Protein AF-A0A356Z4A8-F1 (afdb_monomer)

Structure (mmCIF, N/CA/C/O backbone):
data_AF-A0A356Z4A8-F1
#
_entry.id   AF-A0A356Z4A8-F1
#
loop_
_atom_site.group_PDB
_atom_site.id
_atom_site.type_symbol
_atom_site.label_atom_id
_atom_site.label_alt_id
_atom_site.label_comp_id
_atom_site.label_asym_id
_atom_site.label_entity_id
_atom_site.label_seq_id
_atom_site.pdbx_PDB_ins_code
_atom_site.Cartn_x
_atom_site.Cartn_y
_atom_site.Cartn_z
_atom_site.occupancy
_atom_site.B_iso_or_equiv
_atom_site.auth_seq_id
_atom_site.auth_comp_id
_atom_site.auth_asym_id
_atom_site.auth_atom_id
_atom_site.pdbx_PDB_model_num
ATOM 1 N N . MET A 1 1 ? -10.651 8.107 -8.566 1.00 92.31 1 MET A N 1
ATOM 2 C CA . MET A 1 1 ? -9.286 7.972 -8.001 1.00 92.31 1 MET A CA 1
ATOM 3 C C . MET A 1 1 ? -9.406 8.062 -6.494 1.00 92.31 1 MET A C 1
ATOM 5 O O . MET A 1 1 ? -10.222 8.850 -6.037 1.00 92.31 1 MET A O 1
ATOM 9 N N . ILE A 1 2 ? -8.612 7.293 -5.752 1.00 96.44 2 ILE A N 1
ATOM 10 C CA . ILE A 1 2 ? -8.616 7.263 -4.282 1.00 96.44 2 ILE A CA 1
ATOM 11 C C . ILE A 1 2 ? -7.271 7.712 -3.719 1.00 96.44 2 ILE A C 1
ATOM 13 O O . ILE A 1 2 ? -6.225 7.426 -4.305 1.00 96.44 2 ILE A O 1
ATOM 17 N N . ASN A 1 3 ? -7.289 8.371 -2.567 1.00 97.19 3 ASN A N 1
ATOM 18 C CA . ASN A 1 3 ? -6.096 8.772 -1.830 1.00 97.19 3 ASN A CA 1
ATOM 19 C C . ASN A 1 3 ? -5.872 7.853 -0.633 1.00 97.19 3 ASN A C 1
ATOM 21 O O . ASN A 1 3 ? -6.737 7.696 0.232 1.00 97.19 3 ASN A O 1
ATOM 25 N N . ILE A 1 4 ? -4.681 7.267 -0.566 1.00 97.19 4 ILE A N 1
ATOM 26 C CA . ILE A 1 4 ? -4.297 6.345 0.495 1.00 97.19 4 ILE A CA 1
ATOM 27 C C . ILE A 1 4 ? -3.140 6.939 1.284 1.00 97.19 4 ILE A C 1
ATOM 29 O O . ILE A 1 4 ? -2.066 7.210 0.746 1.00 97.19 4 ILE A O 1
ATOM 33 N N . SER A 1 5 ? -3.377 7.121 2.580 1.00 97.19 5 SER A N 1
ATOM 34 C CA . SER A 1 5 ? -2.365 7.533 3.548 1.00 97.19 5 SER A CA 1
ATOM 35 C C . SER A 1 5 ? -1.604 6.316 4.058 1.00 97.19 5 SER A C 1
ATOM 37 O O . SER A 1 5 ? -2.214 5.359 4.531 1.00 97.19 5 SER A O 1
ATOM 39 N N . LEU A 1 6 ? -0.278 6.364 3.995 1.00 95.19 6 LEU A N 1
ATOM 40 C CA . LEU A 1 6 ? 0.598 5.313 4.502 1.00 95.19 6 LEU A CA 1
ATOM 41 C C . LEU A 1 6 ? 1.053 5.618 5.939 1.00 95.19 6 LEU A C 1
ATOM 43 O O . LEU A 1 6 ? 0.997 6.758 6.412 1.00 95.19 6 LEU A O 1
ATOM 47 N N . LYS A 1 7 ? 1.560 4.601 6.643 1.00 90.38 7 LYS A N 1
ATOM 48 C CA . LYS A 1 7 ? 2.081 4.738 8.019 1.00 90.38 7 LYS A CA 1
ATOM 49 C C . LYS A 1 7 ? 3.259 5.703 8.161 1.00 90.38 7 LYS A C 1
ATOM 51 O O . LYS A 1 7 ? 3.475 6.214 9.256 1.00 90.38 7 LYS A O 1
ATOM 56 N N . ASP A 1 8 ? 4.004 5.945 7.087 1.00 91.50 8 ASP A N 1
ATOM 57 C CA . ASP A 1 8 ? 5.109 6.911 7.054 1.00 91.50 8 ASP A CA 1
ATOM 58 C C . ASP A 1 8 ? 4.634 8.371 6.907 1.00 91.50 8 ASP A C 1
ATOM 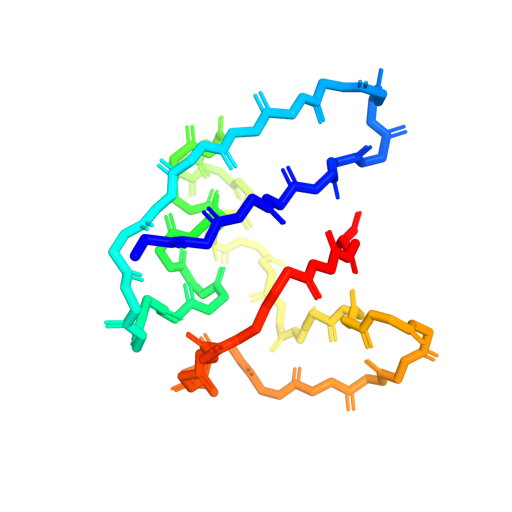60 O O . ASP A 1 8 ? 5.448 9.291 6.942 1.00 91.50 8 ASP A O 1
ATOM 64 N N . GLY A 1 9 ? 3.320 8.591 6.772 1.00 92.31 9 GLY A N 1
ATOM 65 C CA . GLY A 1 9 ? 2.706 9.904 6.587 1.00 92.31 9 GLY A CA 1
ATOM 66 C C . GLY A 1 9 ? 2.610 10.352 5.129 1.00 92.31 9 GLY A C 1
ATOM 67 O O . GLY A 1 9 ? 1.998 11.386 4.862 1.00 92.31 9 GLY A O 1
ATOM 68 N N . SER A 1 10 ? 3.167 9.594 4.18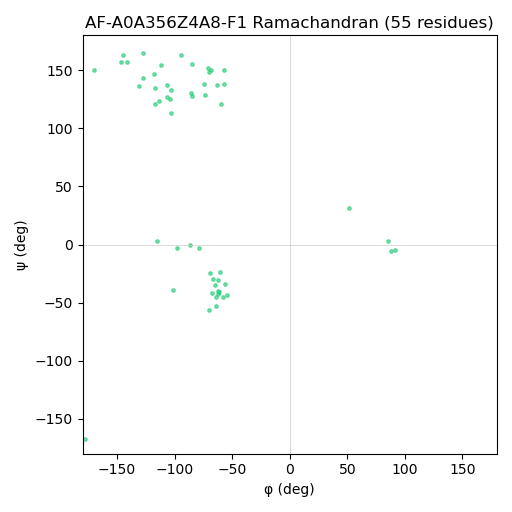0 1.00 94.75 10 SER A N 1
ATOM 69 C CA . SER A 1 10 ? 2.999 9.879 2.756 1.00 94.75 10 SER A CA 1
ATOM 70 C C . SER A 1 10 ? 1.572 9.573 2.292 1.00 94.75 10 SER A C 1
ATOM 72 O O . SER A 1 10 ? 0.878 8.719 2.849 1.00 94.75 10 SER A O 1
ATOM 74 N N . GLN A 1 11 ? 1.129 10.283 1.255 1.00 96.19 11 GLN A N 1
ATOM 75 C CA . GLN A 1 11 ? -0.135 10.020 0.5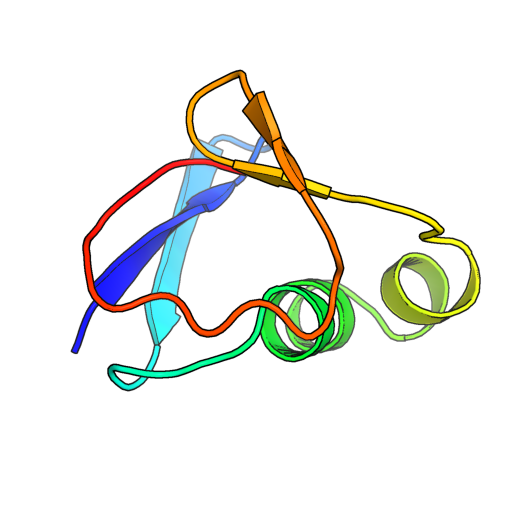72 1.00 96.19 11 GLN A CA 1
ATOM 76 C C . GLN A 1 11 ? 0.150 9.628 -0.872 1.00 96.19 11 GLN A C 1
ATOM 78 O O . GLN A 1 11 ? 0.970 10.259 -1.541 1.00 96.19 11 GLN A O 1
ATOM 83 N N . ARG A 1 12 ? -0.523 8.579 -1.343 1.00 95.81 12 ARG A N 1
ATOM 84 C CA . ARG A 1 12 ? -0.426 8.093 -2.722 1.00 95.81 12 ARG A CA 1
ATOM 85 C C . ARG A 1 12 ? -1.818 7.968 -3.324 1.00 95.81 12 ARG A C 1
ATOM 87 O O . ARG A 1 12 ? -2.761 7.588 -2.630 1.00 95.81 12 ARG A O 1
ATOM 94 N N . THR A 1 13 ? -1.935 8.282 -4.608 1.00 97.12 13 THR A N 1
ATOM 95 C CA . THR A 1 13 ? -3.203 8.225 -5.340 1.00 97.12 13 THR A CA 1
ATOM 96 C C . THR A 1 13 ? -3.243 6.977 -6.209 1.00 97.12 13 THR A C 1
ATOM 98 O O . THR A 1 13 ? -2.292 6.695 -6.936 1.00 97.12 13 THR A O 1
ATOM 101 N N . TYR A 1 14 ? -4.356 6.251 -6.153 1.00 96.44 14 TYR A N 1
ATOM 102 C CA . TYR A 1 14 ? -4.589 5.038 -6.931 1.00 96.44 14 TYR A CA 1
ATOM 103 C C . TYR A 1 14 ? -5.913 5.125 -7.695 1.00 96.44 14 TYR A C 1
ATOM 105 O O . TYR A 1 14 ? -6.767 5.977 -7.429 1.00 96.44 14 TYR A O 1
ATOM 113 N N . GLU A 1 15 ? -6.096 4.238 -8.667 1.00 96.38 15 GLU A N 1
ATOM 114 C CA . GLU A 1 15 ? -7.396 4.061 -9.309 1.00 96.38 15 GLU A CA 1
ATOM 115 C C . GLU A 1 15 ? -8.404 3.442 -8.332 1.00 96.38 15 GLU A C 1
ATOM 117 O O . GLU A 1 15 ? -8.043 2.698 -7.419 1.00 96.38 15 GLU A O 1
ATOM 122 N N . GLU A 1 16 ? -9.682 3.769 -8.514 1.00 96.00 16 GLU A N 1
ATOM 123 C CA . GLU A 1 16 ? -10.750 3.117 -7.753 1.00 96.00 16 GLU A CA 1
ATOM 124 C C . GLU A 1 16 ? -10.784 1.622 -8.077 1.00 96.00 16 GLU A C 1
ATOM 126 O O . GLU A 1 16 ? -10.665 1.218 -9.232 1.00 96.00 16 GLU A O 1
ATOM 131 N N . GLY A 1 17 ? -10.944 0.797 -7.047 1.00 95.88 17 GLY A N 1
ATOM 132 C CA . GLY A 1 17 ? -10.856 -0.655 -7.149 1.00 95.88 17 GLY A CA 1
ATOM 133 C C . GLY A 1 17 ? -9.431 -1.205 -7.047 1.00 95.88 17 GLY A C 1
ATOM 134 O O . GLY A 1 17 ? -9.259 -2.419 -7.152 1.00 95.88 17 GLY A O 1
ATOM 135 N N . ALA A 1 18 ? -8.413 -0.367 -6.811 1.00 96.62 18 ALA A N 1
ATOM 136 C CA . ALA A 1 18 ? -7.069 -0.850 -6.510 1.00 96.62 18 ALA A CA 1
ATOM 137 C C . ALA A 1 18 ? -7.083 -1.767 -5.276 1.00 96.62 18 ALA A C 1
ATOM 139 O O . ALA A 1 18 ? -7.755 -1.492 -4.281 1.00 96.62 18 ALA A O 1
ATOM 140 N N . THR A 1 19 ? -6.333 -2.864 -5.344 1.00 97.25 19 THR A N 1
ATOM 141 C CA . THR A 1 19 ? -6.224 -3.813 -4.234 1.00 97.25 19 THR A CA 1
ATOM 142 C C . THR A 1 19 ? -5.156 -3.378 -3.240 1.00 97.25 19 THR A C 1
ATOM 144 O O . THR A 1 19 ? -4.183 -2.706 -3.594 1.00 97.25 19 THR A O 1
ATOM 147 N N . LEU A 1 20 ? -5.283 -3.814 -1.989 1.00 95.94 20 LEU A N 1
ATOM 14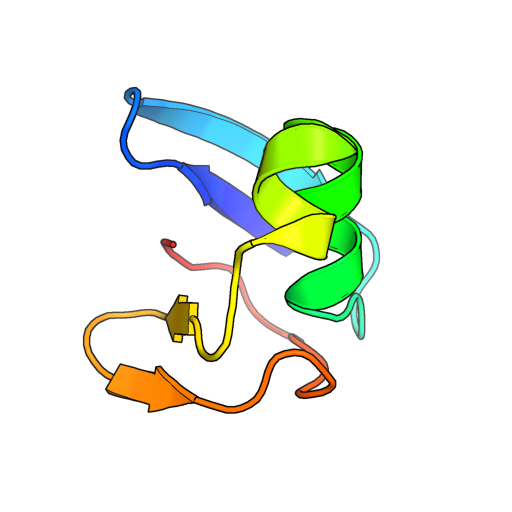8 C CA . LEU A 1 20 ? -4.260 -3.557 -0.971 1.00 95.94 20 LEU A CA 1
ATOM 149 C C . LEU A 1 20 ? -2.916 -4.207 -1.331 1.00 95.94 20 LEU A C 1
ATOM 151 O O . LEU A 1 20 ? -1.869 -3.630 -1.048 1.00 95.94 20 LEU A O 1
ATOM 155 N N . MET A 1 21 ? -2.928 -5.337 -2.047 1.00 96.94 21 MET A N 1
ATOM 156 C CA . MET A 1 21 ? -1.724 -5.937 -2.628 1.00 96.94 21 MET A CA 1
ATOM 157 C C . MET A 1 21 ? -1.014 -4.956 -3.563 1.00 96.94 21 MET A C 1
ATOM 159 O O . MET A 1 21 ? 0.199 -4.787 -3.462 1.00 96.94 21 MET A O 1
ATOM 163 N N . LYS A 1 22 ? -1.759 -4.260 -4.433 1.00 95.94 22 LYS A N 1
ATOM 164 C CA . LYS A 1 22 ? -1.178 -3.288 -5.365 1.00 95.94 22 LYS A CA 1
ATOM 165 C C . LYS A 1 22 ? -0.494 -2.136 -4.630 1.00 95.94 22 LYS A C 1
ATOM 167 O O . LYS A 1 22 ? 0.592 -1.715 -5.021 1.00 95.94 22 LYS A O 1
ATOM 172 N N . ILE A 1 23 ? -1.108 -1.669 -3.545 1.00 94.81 23 ILE A N 1
ATOM 173 C CA . ILE A 1 23 ? -0.546 -0.636 -2.669 1.00 94.81 23 ILE A CA 1
ATOM 174 C C . ILE A 1 23 ? 0.737 -1.152 -1.999 1.00 94.81 23 ILE A C 1
ATOM 176 O O . ILE A 1 23 ? 1.753 -0.461 -1.990 1.00 94.81 23 ILE A O 1
ATOM 180 N N . CYS A 1 24 ? 0.739 -2.386 -1.485 1.00 94.81 24 CYS A N 1
ATOM 181 C CA . CYS A 1 24 ? 1.934 -3.000 -0.904 1.00 94.81 24 CYS A CA 1
ATOM 182 C C . CYS A 1 24 ? 3.076 -3.158 -1.921 1.00 94.81 24 CYS A C 1
ATOM 184 O O . CYS A 1 24 ? 4.232 -2.908 -1.575 1.00 94.81 24 CYS A O 1
ATOM 186 N N . GLU A 1 25 ? 2.772 -3.555 -3.161 1.00 95.62 25 GLU A N 1
ATOM 187 C CA . GLU A 1 25 ? 3.753 -3.691 -4.246 1.00 95.62 25 GLU A CA 1
ATOM 188 C C . GLU A 1 25 ? 4.410 -2.357 -4.603 1.00 95.62 25 GLU A C 1
ATOM 190 O O . GLU A 1 25 ? 5.629 -2.311 -4.791 1.00 95.62 25 GLU A O 1
ATOM 195 N N . ASP A 1 26 ? 3.611 -1.288 -4.661 1.00 95.19 26 ASP A N 1
ATOM 196 C CA . ASP A 1 26 ? 4.063 0.074 -4.956 1.00 95.19 26 ASP A CA 1
ATOM 197 C C . ASP A 1 26 ? 4.962 0.650 -3.846 1.00 95.19 26 ASP A C 1
ATOM 199 O O . ASP A 1 26 ? 5.874 1.441 -4.102 1.00 95.19 26 ASP A O 1
ATOM 203 N N . ILE A 1 27 ? 4.763 0.216 -2.595 1.00 93.75 27 ILE A N 1
ATOM 204 C CA . ILE A 1 27 ? 5.683 0.528 -1.494 1.00 93.75 27 ILE A CA 1
ATOM 205 C C . ILE A 1 27 ? 6.996 -0.234 -1.681 1.00 93.75 27 ILE A C 1
ATOM 207 O O . ILE A 1 27 ? 8.068 0.369 -1.696 1.00 93.75 27 ILE A O 1
ATOM 211 N N . SER A 1 28 ? 6.932 -1.565 -1.794 1.00 95.06 28 SER A N 1
ATOM 212 C CA . SER A 1 28 ? 8.063 -2.388 -2.221 1.00 95.06 28 SER A CA 1
ATOM 213 C C . SER A 1 28 ? 7.646 -3.833 -2.496 1.00 95.06 28 SER A C 1
ATOM 215 O O 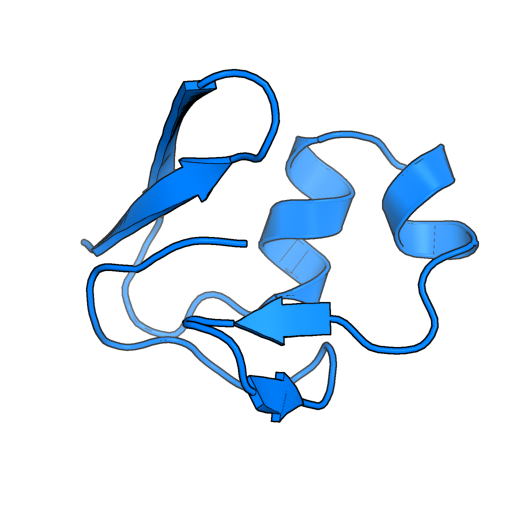. SER A 1 28 ? 6.821 -4.418 -1.794 1.00 95.06 28 SER A O 1
ATOM 217 N N . ARG A 1 29 ? 8.358 -4.490 -3.419 1.00 94.75 29 ARG A N 1
ATOM 218 C CA . ARG A 1 29 ? 8.219 -5.942 -3.645 1.00 94.75 29 ARG A CA 1
ATOM 219 C C . ARG A 1 29 ? 8.463 -6.779 -2.384 1.00 94.75 29 ARG A C 1
ATOM 221 O O . ARG A 1 29 ? 7.840 -7.820 -2.212 1.00 94.75 29 ARG A O 1
ATOM 228 N N . GLY A 1 30 ? 9.376 -6.343 -1.511 1.00 96.88 30 GLY A N 1
ATOM 229 C CA . GLY A 1 30 ? 9.672 -7.035 -0.253 1.00 96.88 30 GLY A CA 1
ATOM 230 C C . GLY A 1 30 ? 8.504 -6.985 0.730 1.00 96.88 30 GLY A C 1
ATOM 231 O O . GLY A 1 30 ? 8.187 -8.003 1.341 1.00 96.88 30 GLY A O 1
ATOM 232 N N . LEU A 1 31 ? 7.839 -5.829 0.837 1.00 94.12 31 LEU A N 1
ATOM 233 C CA . LEU A 1 31 ? 6.637 -5.681 1.652 1.00 94.12 31 LEU A CA 1
ATOM 234 C C . LEU A 1 31 ? 5.516 -6.562 1.104 1.00 94.12 31 LEU A C 1
ATOM 236 O O . LEU A 1 31 ? 5.016 -7.399 1.848 1.00 94.12 31 LEU A O 1
ATOM 240 N N . ALA A 1 32 ? 5.185 -6.456 -0.187 1.00 94.75 32 ALA A N 1
ATOM 241 C CA . ALA A 1 32 ? 4.132 -7.271 -0.798 1.00 94.75 32 ALA A CA 1
ATOM 242 C C . ALA A 1 32 ? 4.352 -8.776 -0.579 1.00 94.75 32 ALA A C 1
ATOM 244 O O . ALA A 1 32 ? 3.436 -9.483 -0.175 1.00 94.75 32 ALA A O 1
ATOM 245 N N . ARG A 1 33 ? 5.593 -9.257 -0.742 1.00 96.12 33 ARG A N 1
ATOM 246 C CA . ARG A 1 33 ? 5.926 -10.678 -0.562 1.00 96.12 33 ARG A CA 1
ATOM 247 C C . ARG A 1 33 ? 5.743 -11.178 0.872 1.00 96.12 33 ARG A C 1
ATOM 249 O O . ARG A 1 33 ? 5.423 -12.344 1.067 1.00 96.12 33 ARG A O 1
ATOM 256 N N . ASN A 1 34 ? 6.014 -10.332 1.862 1.00 96.25 34 ASN A N 1
ATOM 257 C CA . ASN A 1 34 ? 5.983 -10.715 3.274 1.00 96.25 34 ASN A CA 1
ATOM 258 C C . ASN A 1 34 ? 4.663 -10.326 3.969 1.00 96.25 34 ASN A C 1
ATOM 260 O O . ASN A 1 34 ? 4.499 -10.615 5.153 1.00 96.25 34 ASN A O 1
ATOM 264 N N . THR A 1 35 ? 3.742 -9.655 3.272 1.00 94.44 35 THR A N 1
ATOM 265 C CA . THR A 1 35 ? 2.455 -9.234 3.839 1.00 94.44 35 THR A CA 1
ATOM 266 C C . THR A 1 35 ? 1.444 -10.371 3.714 1.00 94.44 35 THR A C 1
ATOM 268 O O . THR A 1 35 ? 1.286 -10.943 2.641 1.00 94.44 35 THR A O 1
ATOM 271 N N . LEU A 1 36 ? 0.755 -10.694 4.812 1.00 94.31 36 LEU A N 1
ATOM 272 C CA . LEU A 1 36 ? -0.298 -11.719 4.844 1.00 94.31 36 LEU A CA 1
ATOM 273 C C . LEU A 1 36 ? -1.707 -11.109 4.828 1.00 94.31 36 LEU A C 1
ATOM 275 O O . LEU A 1 36 ? -2.604 -11.630 4.181 1.00 94.31 36 LEU A O 1
ATOM 279 N N . ALA A 1 37 ? -1.884 -10.002 5.545 1.00 94.69 37 ALA A N 1
ATOM 280 C CA . ALA A 1 37 ? -3.117 -9.232 5.629 1.00 94.69 37 ALA A CA 1
ATOM 281 C C . ALA A 1 37 ? -2.758 -7.752 5.792 1.00 94.69 37 ALA A C 1
ATOM 283 O O . ALA A 1 37 ? -1.664 -7.422 6.266 1.00 94.69 37 ALA A O 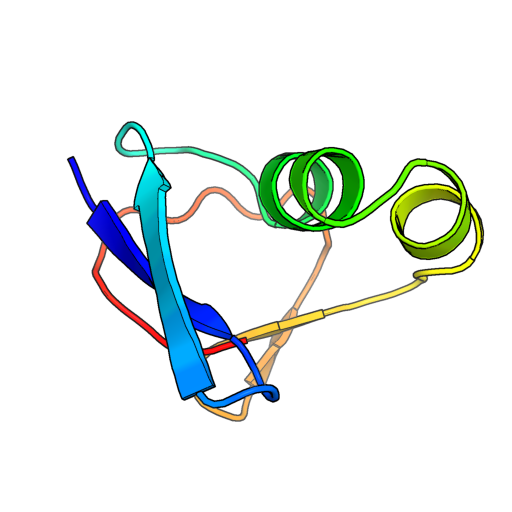1
ATOM 284 N N . ALA A 1 38 ? -3.676 -6.868 5.421 1.00 94.25 38 ALA A N 1
ATOM 285 C CA . ALA A 1 38 ? -3.517 -5.430 5.584 1.00 94.25 38 ALA A CA 1
ATOM 286 C C . ALA A 1 38 ? -4.500 -4.902 6.629 1.00 94.25 38 ALA A C 1
ATOM 288 O O . ALA A 1 38 ? -5.552 -5.488 6.866 1.00 94.25 38 ALA A O 1
ATOM 289 N N . VAL A 1 39 ? -4.148 -3.786 7.264 1.00 95.31 39 VAL A N 1
ATOM 290 C CA . VAL A 1 39 ? -5.075 -3.037 8.113 1.00 95.31 39 VAL A CA 1
ATOM 291 C C . VAL A 1 39 ? -5.520 -1.831 7.310 1.00 95.31 39 VAL A C 1
ATOM 293 O O . VAL A 1 39 ? -4.693 -0.975 7.023 1.00 95.31 39 VAL A O 1
ATOM 296 N N . PHE A 1 40 ? -6.793 -1.763 6.941 1.00 95.81 40 PHE A N 1
ATOM 297 C CA . PHE A 1 40 ? -7.357 -0.620 6.234 1.00 95.81 40 PHE A CA 1
ATOM 298 C C . PHE A 1 40 ? -8.365 0.077 7.141 1.00 95.81 40 PHE A C 1
ATOM 300 O O . PHE A 1 40 ? -9.281 -0.555 7.657 1.00 95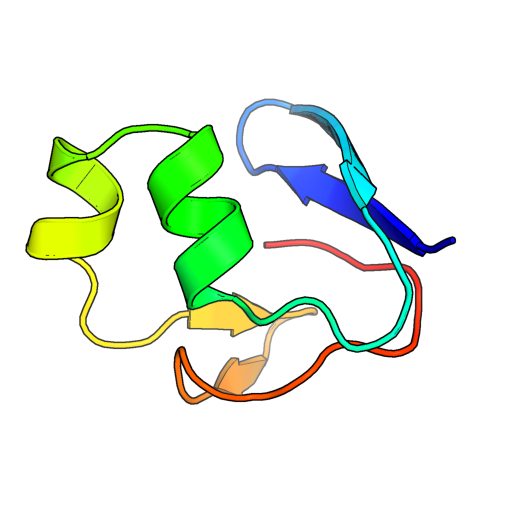.81 40 PHE A O 1
ATOM 307 N N . ASN A 1 41 ? -8.167 1.372 7.395 1.00 95.75 41 ASN A N 1
ATOM 308 C CA . ASN A 1 41 ? -9.006 2.170 8.300 1.00 95.75 41 ASN A CA 1
ATOM 309 C C . ASN A 1 41 ? -9.205 1.551 9.702 1.00 95.75 41 ASN A C 1
ATOM 311 O O . ASN A 1 41 ? -10.218 1.775 10.355 1.00 95.75 41 ASN A O 1
ATOM 315 N N . GLY A 1 42 ? -8.206 0.809 10.188 1.00 95.31 42 GLY A N 1
ATOM 316 C CA . GLY A 1 42 ? -8.230 0.166 11.506 1.00 95.31 42 GLY A CA 1
ATOM 317 C C . GLY A 1 42 ? -8.785 -1.261 11.516 1.00 95.31 42 GLY A C 1
ATOM 318 O O . GLY A 1 42 ? -8.693 -1.920 12.549 1.00 95.31 42 GLY A O 1
ATOM 319 N N . GLU A 1 43 ? -9.277 -1.769 10.386 1.00 95.94 43 GLU A N 1
ATOM 320 C CA . GLU A 1 43 ? -9.811 -3.127 10.266 1.00 95.94 43 GLU A CA 1
ATOM 321 C C . GLU A 1 43 ? -8.852 -4.039 9.495 1.00 95.94 43 GLU A C 1
ATOM 323 O O . GLU A 1 43 ? -8.279 -3.648 8.478 1.00 95.94 43 GLU A O 1
ATOM 328 N N . ILE A 1 44 ? -8.665 -5.268 9.983 1.00 96.12 44 ILE A N 1
ATOM 329 C CA . ILE A 1 44 ? -7.866 -6.286 9.290 1.00 96.12 44 ILE A CA 1
ATOM 330 C C . ILE A 1 44 ? -8.665 -6.799 8.091 1.00 96.12 44 ILE A C 1
ATOM 332 O O . ILE A 1 44 ? -9.812 -7.215 8.241 1.00 96.12 44 ILE A O 1
ATOM 336 N N . THR A 1 45 ? -8.049 -6.810 6.914 1.00 94.75 45 THR A N 1
ATOM 337 C CA . THR A 1 45 ? -8.687 -7.210 5.658 1.00 94.75 45 THR A CA 1
ATOM 338 C C . THR A 1 45 ? -7.714 -7.937 4.721 1.00 94.75 45 THR A C 1
ATOM 340 O O . THR A 1 45 ? -6.490 -7.898 4.899 1.00 94.75 45 THR A O 1
ATOM 343 N N . ASP A 1 46 ? -8.277 -8.637 3.734 1.00 95.62 46 ASP A N 1
ATOM 344 C CA . ASP A 1 46 ? -7.537 -9.394 2.723 1.00 95.62 46 ASP A CA 1
ATOM 345 C C . ASP A 1 46 ? -6.798 -8.470 1.744 1.00 95.62 46 ASP A C 1
ATOM 347 O O . ASP A 1 46 ? -7.252 -7.371 1.420 1.00 95.62 46 ASP A O 1
ATOM 351 N N . LEU A 1 47 ? -5.652 -8.925 1.234 1.00 95.88 47 LEU A N 1
ATOM 352 C CA . LEU A 1 47 ? -4.837 -8.139 0.306 1.00 95.88 47 LEU A CA 1
ATOM 353 C C . LEU A 1 47 ? -5.483 -7.959 -1.070 1.00 95.88 47 LEU A C 1
ATOM 355 O O . LEU A 1 47 ? -5.180 -6.990 -1.765 1.00 95.88 47 LEU A O 1
ATOM 359 N N . ASN A 1 48 ? -6.378 -8.859 -1.468 1.00 95.88 48 ASN A N 1
ATOM 360 C CA . ASN A 1 48 ? -7.109 -8.769 -2.727 1.00 95.88 48 ASN A CA 1
ATOM 361 C C . ASN A 1 48 ? -8.387 -7.935 -2.606 1.00 95.88 48 ASN A C 1
ATOM 363 O O . ASN A 1 48 ? -9.077 -7.757 -3.608 1.00 95.88 48 ASN A O 1
ATOM 367 N N . THR A 1 49 ? -8.701 -7.408 -1.417 1.00 92.38 49 THR A N 1
ATOM 368 C CA . THR A 1 49 ? -9.842 -6.514 -1.221 1.00 92.38 49 THR A CA 1
ATOM 369 C C . THR A 1 49 ? -9.677 -5.265 -2.094 1.00 92.38 49 THR A C 1
ATOM 371 O O . THR A 1 49 ? -8.684 -4.544 -1.933 1.00 92.38 49 THR A O 1
ATOM 374 N N . PRO A 1 50 ? -10.620 -4.988 -3.012 1.00 95.69 50 PRO A N 1
ATOM 375 C CA . PRO A 1 50 ? -10.619 -3.760 -3.792 1.00 95.69 50 PRO A CA 1
ATOM 376 C C . PRO A 1 50 ? -11.059 -2.576 -2.925 1.00 95.69 50 PRO A C 1
ATOM 378 O O . PRO A 1 50 ? -12.011 -2.670 -2.148 1.00 95.69 50 PRO A O 1
ATOM 381 N N . VAL A 1 51 ? -10.374 -1.446 -3.077 1.00 95.38 51 VAL A N 1
ATOM 382 C CA . VAL A 1 51 ? -10.646 -0.219 -2.325 1.00 95.38 51 VAL A CA 1
ATOM 383 C C . VAL A 1 51 ? -11.318 0.803 -3.236 1.00 95.38 51 VAL A C 1
ATOM 385 O O . VAL A 1 51 ? -10.802 1.129 -4.299 1.00 95.38 51 VAL A O 1
ATOM 388 N N . TYR A 1 52 ? -12.466 1.330 -2.813 1.00 96.50 52 TYR A N 1
ATOM 389 C CA . TYR A 1 52 ? -13.262 2.295 -3.591 1.00 96.50 52 TYR A CA 1
ATOM 390 C C . TYR A 1 52 ? -13.364 3.674 -2.939 1.00 96.50 52 TYR A C 1
ATOM 392 O O . TYR A 1 52 ? -14.060 4.549 -3.442 1.00 96.50 52 TYR A O 1
ATOM 400 N N . GLN A 1 53 ? -12.689 3.871 -1.809 1.00 95.69 53 GLN A N 1
ATOM 401 C CA . GLN A 1 53 ? -12.728 5.116 -1.057 1.00 95.69 53 GLN A CA 1
ATOM 402 C C . GLN A 1 53 ? -11.355 5.450 -0.487 1.00 95.69 53 GLN A C 1
ATOM 404 O O . GLN A 1 53 ? -10.525 4.564 -0.272 1.00 95.69 53 GLN A O 1
ATOM 409 N N .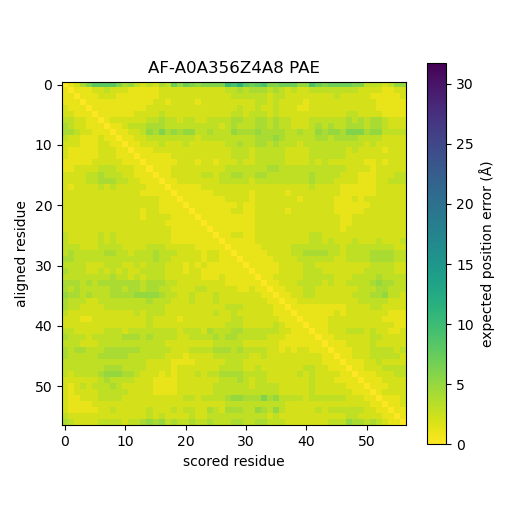 ASP A 1 54 ? -11.152 6.729 -0.204 1.00 97.56 54 ASP A N 1
ATOM 410 C CA . ASP A 1 54 ? -9.968 7.211 0.490 1.00 97.56 54 ASP A CA 1
ATOM 411 C C . ASP A 1 54 ? -9.818 6.521 1.851 1.00 97.56 54 ASP A C 1
ATOM 413 O O . ASP A 1 54 ? -10.792 6.128 2.507 1.00 97.56 54 ASP A O 1
ATOM 417 N N . GLY A 1 55 ? -8.577 6.365 2.295 1.00 95.56 55 GLY A N 1
ATOM 418 C CA . GLY A 1 55 ? -8.330 5.712 3.568 1.00 95.56 55 GLY A CA 1
ATOM 419 C C . GLY A 1 55 ? -6.873 5.652 3.969 1.00 95.56 55 GLY A C 1
ATOM 420 O O . GLY A 1 55 ? -6.006 6.333 3.416 1.00 95.56 55 GLY A O 1
ATOM 421 N N . LYS A 1 56 ? -6.614 4.837 4.984 1.00 96.19 56 LYS A N 1
ATOM 422 C CA . LYS A 1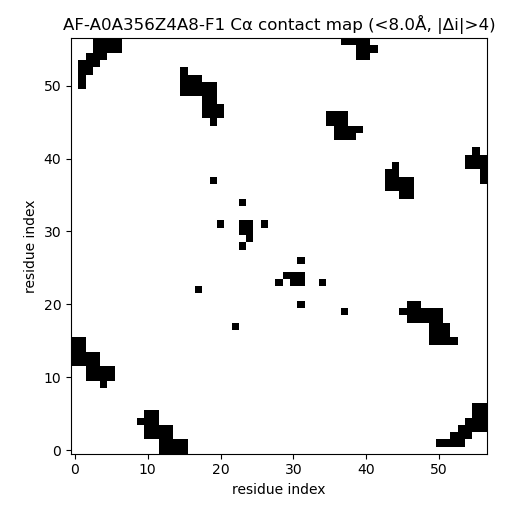 56 ? -5.304 4.696 5.604 1.00 96.19 56 LYS A CA 1
ATOM 423 C C . LYS A 1 56 ? -4.922 3.230 5.744 1.00 96.19 56 LYS A C 1
ATOM 425 O O . LYS A 1 56 ? -5.742 2.427 6.193 1.00 96.19 56 LYS A O 1
ATOM 430 N N . VAL A 1 57 ? -3.665 2.934 5.420 1.00 92.44 57 VAL A N 1
ATOM 431 C CA . VAL A 1 57 ? -3.008 1.631 5.619 1.00 92.44 57 VAL A CA 1
ATOM 432 C C . VAL A 1 57 ? -1.831 1.724 6.583 1.00 92.44 57 VAL A C 1
ATOM 434 O O . VAL A 1 57 ? -1.206 2.805 6.683 1.00 92.44 57 VAL A O 1
#

Foldseek 3Di:
DEWEQEPVRDIDDDDFQDFQLNVQVVVHPVSSVPDQWDQWQNRTHGRNGTHHYYTYD

Radius of gyration: 10.1 Å; Cα contacts (8 Å, |Δi|>4): 95; chains: 1; bounding box: 23×22×21 Å

Mean predicted aligned error: 2.26 Å

Sequence (57 aa):
MINISLKDGSQRTYEEGATLMKICEDISRGLARNTLAAVFNGEITDLNTPVYQDGKV

Secondary structure (DSSP, 8-state):
-EEEE-TTS-EEEE-TTEEHHHHHHHH-HHHHHH-S-EEETTEEE-TT-EE-S-EE-

Solvent-accessible surface area (backbone atoms only — not comparable to full-atom values): 3248 Å² total; per-residue (Å²): 110,26,50,38,35,42,83,88,70,52,73,48,77,44,59,61,53,43,28,49,43,58,56,32,40,74,75,30,64,69,51,37,73,72,54,82,62,42,48,51,76,86,40,81,42,62,35,80,46,60,38,80,60,64,46,38,74

Nearest PDB structures (foldseek):
  1tky-assembly1_A  TM=9.472E-01  e=2.248E-06  Escherichia coli
  1qf6-assembly1_A  TM=9.582E-01  e=1.204E-05  Escherichia coli
  6vu9-assembly1_A  TM=9.396E-01  e=4.308E-05  Stenotrophomonas maltophilia K279a
  1nyr-assembly1_A  TM=9.485E-01  e=9.639E-05  Staphylococcus aureus
  2kmm-assembly1_A  TM=8.528E-01  e=3.613E-03  Porphyromonas gingivalis

pLDDT: mean 95.34, std 1.48, range [90.38, 97.56]